Protein AF-A0A444R7G2-F1 (afdb_monomer_lite)

Structure (mmCIF, N/CA/C/O backbone):
data_AF-A0A444R7G2-F1
#
_entry.id   AF-A0A444R7G2-F1
#
loop_
_atom_site.group_PDB
_atom_site.id
_atom_site.type_symbol
_atom_site.label_atom_id
_atom_site.label_alt_id
_atom_site.label_comp_id
_atom_site.label_asym_id
_atom_site.label_entity_id
_atom_site.label_seq_id
_atom_site.pdbx_PDB_ins_code
_atom_site.Cartn_x
_atom_site.Cartn_y
_atom_site.Cartn_z
_atom_site.occupancy
_atom_site.B_iso_or_equiv
_atom_site.auth_seq_id
_atom_site.auth_comp_id
_atom_site.auth_asym_id
_atom_site.auth_atom_id
_atom_site.pdbx_PDB_model_num
ATOM 1 N N . MET A 1 1 ? -6.817 3.428 19.371 1.00 77.31 1 MET A N 1
ATOM 2 C CA . MET A 1 1 ? -6.741 1.970 19.139 1.00 77.31 1 MET A CA 1
ATOM 3 C C . MET A 1 1 ? -6.366 1.777 17.679 1.00 77.31 1 MET A C 1
ATOM 5 O O . MET A 1 1 ? -6.974 2.438 16.847 1.00 77.31 1 MET A O 1
ATOM 9 N N . THR A 1 2 ? -5.335 0.988 17.375 1.00 89.00 2 THR A N 1
ATOM 10 C CA . THR A 1 2 ? -4.882 0.762 15.990 1.00 89.00 2 THR A CA 1
ATOM 11 C C . THR A 1 2 ? -5.678 -0.382 15.374 1.00 89.00 2 THR A C 1
ATOM 13 O O . THR A 1 2 ? -5.801 -1.435 15.996 1.00 89.00 2 THR A O 1
ATOM 16 N N . ASN A 1 3 ? -6.208 -0.186 14.167 1.00 96.31 3 ASN A N 1
ATOM 17 C CA . ASN A 1 3 ? -6.924 -1.238 13.447 1.00 96.31 3 ASN A CA 1
ATOM 18 C C . ASN A 1 3 ? -5.929 -2.215 12.805 1.00 96.31 3 ASN A C 1
ATOM 20 O O . ASN A 1 3 ? -4.946 -1.783 12.204 1.00 96.31 3 ASN A O 1
ATOM 24 N N . LEU A 1 4 ? -6.188 -3.519 12.900 1.00 97.88 4 LEU A N 1
ATOM 25 C CA . LEU A 1 4 ? -5.404 -4.551 12.221 1.00 97.88 4 LEU A CA 1
ATOM 26 C C . LEU A 1 4 ? -6.316 -5.359 11.303 1.00 97.88 4 LEU A C 1
ATOM 28 O O . LEU A 1 4 ? -7.265 -5.997 11.758 1.00 97.88 4 LEU A O 1
ATOM 32 N N . PHE A 1 5 ? -5.993 -5.359 10.016 1.00 98.06 5 PHE A N 1
ATOM 33 C CA . PHE A 1 5 ? -6.641 -6.182 9.007 1.00 98.06 5 PHE A CA 1
ATOM 34 C C . PHE A 1 5 ? -5.659 -7.245 8.524 1.00 98.06 5 PHE A C 1
ATOM 36 O O . PHE A 1 5 ? -4.466 -6.979 8.385 1.00 98.06 5 PHE A O 1
ATOM 43 N N . VAL A 1 6 ? -6.153 -8.452 8.257 1.00 98.06 6 VAL A N 1
ATOM 44 C CA . VAL A 1 6 ? -5.327 -9.567 7.785 1.00 98.06 6 VAL A CA 1
ATOM 45 C C . VAL A 1 6 ? -6.007 -10.219 6.594 1.00 98.06 6 VAL A C 1
ATOM 47 O O . VAL A 1 6 ? -7.202 -10.516 6.641 1.00 98.06 6 VAL A O 1
ATOM 50 N N . ARG A 1 7 ? -5.246 -10.464 5.526 1.00 97.44 7 ARG A N 1
ATOM 51 C CA . ARG A 1 7 ? -5.725 -11.178 4.343 1.00 97.44 7 ARG A CA 1
ATOM 52 C C . ARG A 1 7 ? -4.649 -12.096 3.781 1.00 97.44 7 ARG A C 1
ATOM 54 O O . ARG A 1 7 ? -3.474 -11.755 3.716 1.00 97.44 7 ARG A O 1
ATOM 61 N N . GLY A 1 8 ? -5.080 -13.263 3.324 1.00 96.38 8 GLY A N 1
ATOM 62 C CA . GLY A 1 8 ? -4.269 -14.179 2.534 1.00 96.38 8 GLY A CA 1
ATOM 63 C C . GLY A 1 8 ? -5.140 -14.934 1.539 1.00 96.38 8 GLY A C 1
ATOM 64 O O . GLY A 1 8 ? -6.352 -14.707 1.480 1.00 96.38 8 GLY A O 1
ATOM 65 N N . GLY A 1 9 ? -4.528 -15.827 0.764 1.00 95.06 9 GLY A N 1
ATOM 66 C CA . GLY A 1 9 ? -5.262 -16.663 -0.192 1.00 95.06 9 GLY A CA 1
ATOM 67 C C . GLY A 1 9 ? -5.680 -15.935 -1.474 1.00 95.06 9 GLY A C 1
ATOM 68 O O . GLY A 1 9 ? -6.604 -16.387 -2.140 1.00 95.06 9 GLY A O 1
ATOM 69 N N . ILE A 1 10 ? -5.038 -14.808 -1.799 1.00 97.25 10 ILE A N 1
ATOM 70 C CA . ILE A 1 10 ? -5.245 -14.076 -3.053 1.00 97.25 10 ILE A CA 1
ATOM 71 C C . ILE A 1 10 ? -3.974 -14.185 -3.896 1.00 97.25 10 ILE A C 1
ATOM 73 O O . ILE A 1 10 ? -2.871 -14.016 -3.369 1.00 97.25 10 ILE A O 1
ATOM 77 N N . SER A 1 11 ? -4.138 -14.439 -5.191 1.00 97.62 11 SER A N 1
ATOM 78 C CA . SER A 1 11 ? -3.080 -14.317 -6.190 1.00 97.62 11 SER A CA 1
ATOM 79 C C . SER A 1 11 ? -3.181 -12.983 -6.917 1.00 97.62 11 SER A C 1
ATOM 81 O O . SER A 1 11 ? -4.289 -12.550 -7.225 1.00 97.62 11 SER A O 1
ATOM 83 N N . PHE A 1 12 ? -2.041 -12.392 -7.250 1.00 98.06 12 PHE A N 1
ATOM 84 C CA . PHE A 1 12 ? -1.974 -11.166 -8.045 1.00 98.06 12 PHE A CA 1
ATOM 85 C C . PHE A 1 12 ? -1.058 -11.378 -9.242 1.00 98.06 12 PHE A C 1
ATOM 87 O O . PHE A 1 12 ? -0.082 -12.128 -9.147 1.00 98.06 12 PHE A O 1
ATOM 94 N N . VAL A 1 13 ? -1.374 -10.726 -10.355 1.00 97.69 13 VAL A N 1
ATOM 95 C CA . VAL A 1 13 ? -0.568 -10.783 -11.577 1.00 97.69 13 VAL A CA 1
ATOM 96 C C . VAL A 1 13 ? 0.718 -9.982 -11.402 1.00 97.69 13 VAL A C 1
ATOM 98 O O . VAL A 1 13 ? 1.789 -10.444 -11.792 1.00 97.69 13 VAL A O 1
ATOM 101 N N . ASP A 1 14 ? 0.620 -8.799 -10.796 1.00 97.06 14 ASP A N 1
ATOM 102 C CA . ASP A 1 14 ? 1.744 -7.888 -10.628 1.00 97.06 14 ASP A CA 1
ATOM 103 C C . ASP A 1 14 ? 1.617 -6.991 -9.384 1.00 97.06 14 ASP A C 1
ATOM 105 O O . ASP A 1 14 ? 0.629 -7.008 -8.640 1.00 97.06 14 ASP A O 1
ATOM 109 N N . ARG A 1 15 ? 2.659 -6.183 -9.153 1.00 96.06 15 ARG A N 1
ATOM 110 C CA . ARG A 1 15 ? 2.719 -5.218 -8.048 1.00 96.06 15 ARG A CA 1
ATOM 111 C C . ARG A 1 15 ? 1.591 -4.182 -8.110 1.00 96.06 15 ARG A C 1
ATOM 113 O O . ARG A 1 15 ? 1.128 -3.732 -7.064 1.00 96.06 15 ARG A O 1
ATOM 120 N N . SER A 1 16 ? 1.156 -3.790 -9.304 1.00 97.38 16 SER A N 1
ATOM 121 C CA . SER A 1 16 ? 0.122 -2.768 -9.486 1.00 97.38 16 SER A CA 1
ATOM 122 C C . SER A 1 16 ? -1.233 -3.265 -8.983 1.00 97.38 16 SER A C 1
ATOM 124 O O . SER A 1 16 ? -1.941 -2.521 -8.298 1.00 97.38 16 SER A O 1
ATOM 126 N N . GLU A 1 17 ? -1.572 -4.532 -9.239 1.00 98.38 17 GLU A N 1
ATOM 127 C CA . GLU A 1 17 ? -2.778 -5.156 -8.685 1.00 98.38 17 GLU A CA 1
ATOM 128 C C . GLU A 1 17 ? -2.737 -5.229 -7.155 1.00 98.38 17 GLU A C 1
ATOM 130 O O . GLU A 1 17 ? -3.741 -4.935 -6.503 1.00 98.38 17 GLU A O 1
ATOM 135 N N . VAL A 1 18 ? -1.578 -5.549 -6.565 1.00 98.31 18 VAL A N 1
ATOM 136 C CA . VAL A 1 18 ? -1.414 -5.583 -5.101 1.00 98.31 18 VAL A CA 1
ATOM 137 C C . VAL A 1 18 ? -1.690 -4.211 -4.483 1.00 98.31 18 VAL A C 1
ATOM 139 O O . VAL A 1 18 ? -2.479 -4.110 -3.542 1.00 98.31 18 VAL A O 1
ATOM 142 N N . LEU A 1 19 ? -1.075 -3.145 -5.009 1.00 98.56 19 LEU A N 1
ATOM 143 C CA . LEU A 1 19 ? -1.263 -1.783 -4.490 1.00 98.56 19 LEU A CA 1
ATOM 144 C C . LEU A 1 19 ? -2.708 -1.302 -4.662 1.00 98.56 19 LEU A C 1
ATOM 146 O O . LEU A 1 19 ? -3.276 -0.714 -3.741 1.00 98.56 19 LEU A O 1
ATOM 150 N N . THR A 1 20 ? -3.323 -1.610 -5.807 1.00 98.50 20 THR A N 1
ATOM 151 C CA . THR A 1 20 ? -4.730 -1.287 -6.085 1.00 98.50 20 THR A CA 1
ATOM 152 C C . THR A 1 20 ? -5.660 -1.992 -5.096 1.00 98.50 20 THR A C 1
ATOM 154 O O . THR A 1 20 ? -6.554 -1.366 -4.525 1.00 98.50 20 THR A O 1
ATOM 157 N N . HIS A 1 21 ? -5.420 -3.280 -4.828 1.00 98.56 21 HIS A N 1
ATOM 158 C CA . HIS A 1 21 ? -6.169 -4.053 -3.835 1.00 98.56 21 HIS A CA 1
ATOM 159 C C . HIS A 1 21 ? -6.039 -3.464 -2.427 1.00 98.56 21 HIS A C 1
ATOM 161 O O . HIS A 1 21 ? -7.045 -3.266 -1.749 1.00 98.56 21 HIS A O 1
ATOM 167 N N . ILE A 1 22 ? -4.815 -3.135 -1.996 1.00 98.56 22 ILE A N 1
ATOM 168 C CA . ILE A 1 22 ? -4.563 -2.509 -0.688 1.00 98.56 22 ILE A CA 1
ATOM 169 C C . ILE A 1 22 ? -5.314 -1.177 -0.572 1.00 98.56 22 ILE A C 1
ATOM 171 O O . ILE A 1 22 ? -6.001 -0.955 0.426 1.00 98.56 22 ILE A O 1
ATOM 175 N N . GLY A 1 23 ? -5.223 -0.316 -1.590 1.00 98.44 23 GLY A N 1
ATOM 176 C CA . GLY A 1 23 ? -5.925 0.968 -1.637 1.00 98.44 23 GLY A CA 1
ATOM 177 C C . GLY A 1 23 ? -7.439 0.821 -1.500 1.00 98.44 23 GLY A C 1
ATOM 178 O O . GLY A 1 23 ? -8.046 1.458 -0.636 1.00 98.44 23 GLY A O 1
ATOM 179 N N . ASN A 1 24 ? -8.037 -0.060 -2.302 1.00 98.50 24 ASN A N 1
ATOM 180 C CA . ASN A 1 24 ? -9.479 -0.300 -2.292 1.00 98.50 24 ASN A CA 1
ATOM 181 C C . ASN A 1 24 ? -9.965 -0.874 -0.957 1.00 98.50 24 ASN A C 1
ATOM 183 O O . ASN A 1 24 ? -10.960 -0.395 -0.416 1.00 98.50 24 ASN A O 1
ATOM 187 N N . GLU A 1 25 ? -9.255 -1.856 -0.393 1.00 98.50 25 GLU A N 1
ATOM 188 C CA . GLU A 1 25 ? -9.610 -2.441 0.902 1.00 98.50 25 GLU A CA 1
ATOM 189 C C . GLU A 1 25 ? -9.543 -1.398 2.019 1.00 98.50 25 GLU A C 1
ATOM 191 O O . GLU A 1 25 ? -10.502 -1.236 2.772 1.00 98.50 25 GLU A O 1
ATOM 196 N N . MET A 1 26 ? -8.446 -0.643 2.111 1.00 98.44 26 MET A N 1
ATOM 197 C CA . MET A 1 26 ? -8.268 0.367 3.158 1.00 98.44 26 MET A CA 1
ATOM 198 C C . MET A 1 26 ? -9.325 1.476 3.065 1.00 98.44 26 MET A C 1
ATOM 200 O O . MET A 1 26 ? -9.848 1.920 4.095 1.00 98.44 26 MET A O 1
ATOM 204 N N . LEU A 1 27 ? -9.687 1.887 1.844 1.00 98.69 27 LEU A N 1
ATOM 205 C CA . LEU A 1 27 ? -10.767 2.843 1.610 1.00 98.69 27 LEU A CA 1
ATOM 206 C C . LEU A 1 27 ? -12.126 2.263 2.025 1.00 98.69 27 LEU A C 1
ATOM 208 O O . LEU A 1 27 ? -12.870 2.922 2.752 1.00 98.69 27 LEU A O 1
ATOM 212 N N . ALA A 1 28 ? -12.423 1.017 1.643 1.00 98.50 28 ALA A N 1
ATOM 213 C CA . ALA A 1 28 ? -13.664 0.328 1.998 1.00 98.50 28 ALA A CA 1
ATOM 214 C C . ALA A 1 28 ? -13.810 0.091 3.513 1.00 98.50 28 ALA A C 1
ATOM 216 O O . ALA A 1 28 ? -14.920 0.130 4.040 1.00 98.50 28 ALA A O 1
ATOM 217 N N . LYS A 1 29 ? -12.702 -0.108 4.242 1.00 98.00 29 LYS A N 1
ATOM 218 C CA . LYS A 1 29 ? -12.700 -0.156 5.717 1.00 98.00 29 LYS A CA 1
ATOM 219 C C . LYS A 1 29 ? -12.899 1.216 6.371 1.00 98.00 29 LYS A C 1
ATOM 221 O O . LYS A 1 29 ? -13.071 1.280 7.585 1.00 98.00 29 LYS A O 1
ATOM 226 N N . GLY A 1 30 ? -12.861 2.307 5.605 1.00 98.25 30 GLY A N 1
ATOM 227 C CA . GLY A 1 30 ? -13.088 3.663 6.105 1.00 98.25 30 GLY A CA 1
ATOM 228 C C . GLY A 1 30 ? -11.927 4.252 6.912 1.00 98.25 30 GLY A C 1
ATOM 229 O O . GLY A 1 30 ? -12.109 5.278 7.564 1.00 98.25 30 GLY A O 1
ATOM 230 N N . VAL A 1 31 ? -10.735 3.643 6.868 1.00 98.44 31 VAL A N 1
ATOM 231 C CA . VAL A 1 31 ? -9.564 4.080 7.658 1.00 98.44 31 VAL A CA 1
ATOM 232 C C . VAL A 1 31 ? -8.692 5.118 6.945 1.00 98.44 31 VAL A C 1
ATOM 234 O O . VAL A 1 31 ? -7.817 5.719 7.570 1.00 98.44 31 VAL A O 1
ATOM 237 N N . VAL A 1 32 ? -8.960 5.384 5.664 1.00 98.62 32 VAL A N 1
ATOM 238 C CA . VAL A 1 32 ? -8.243 6.361 4.830 1.00 98.62 32 VAL A CA 1
ATOM 239 C C . VAL A 1 32 ? -9.200 7.266 4.045 1.00 98.62 32 VAL A C 1
ATOM 241 O O . VAL A 1 32 ? -10.399 6.981 3.919 1.00 98.62 32 VAL A O 1
ATOM 244 N N . HIS A 1 33 ? -8.688 8.393 3.553 1.00 98.69 33 HIS A N 1
ATOM 245 C CA . HIS A 1 33 ? -9.383 9.269 2.609 1.00 98.69 33 HIS A CA 1
ATOM 246 C C . HIS A 1 33 ? -9.374 8.677 1.187 1.00 98.69 33 HIS A C 1
ATOM 248 O O . HIS A 1 33 ? -8.580 7.792 0.879 1.00 98.69 33 HIS A O 1
ATOM 254 N N . ASP A 1 34 ? -10.256 9.167 0.317 1.00 98.50 34 ASP A N 1
ATOM 255 C CA . ASP A 1 34 ? -10.351 8.772 -1.101 1.00 98.50 34 ASP A CA 1
ATOM 256 C C . ASP A 1 34 ? -9.090 9.101 -1.919 1.00 98.50 34 ASP A C 1
ATOM 258 O O . ASP A 1 34 ? -8.819 8.465 -2.932 1.00 98.50 34 ASP A O 1
ATOM 262 N N 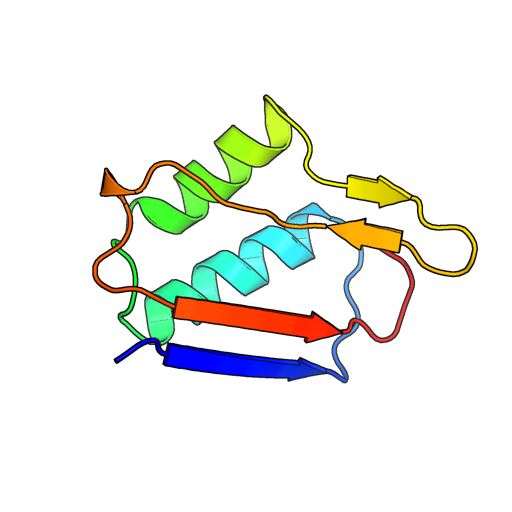. THR A 1 35 ? -8.281 10.044 -1.441 1.00 98.56 35 THR A N 1
ATOM 263 C CA . THR A 1 35 ? -6.967 10.393 -1.995 1.00 98.56 35 THR A CA 1
ATOM 264 C C . THR A 1 35 ? -5.869 9.367 -1.691 1.00 98.56 35 THR A C 1
ATOM 266 O O . THR A 1 35 ? -4.848 9.345 -2.378 1.00 98.56 35 THR A O 1
ATOM 269 N N . TRP A 1 36 ? -6.055 8.501 -0.689 1.00 98.62 36 TRP A N 1
ATOM 270 C CA . TRP A 1 36 ? -5.013 7.587 -0.208 1.00 98.62 36 TRP A CA 1
ATOM 271 C C . TRP A 1 36 ? -4.582 6.515 -1.222 1.00 98.62 36 TRP A C 1
ATOM 273 O O . TRP A 1 36 ? -3.377 6.317 -1.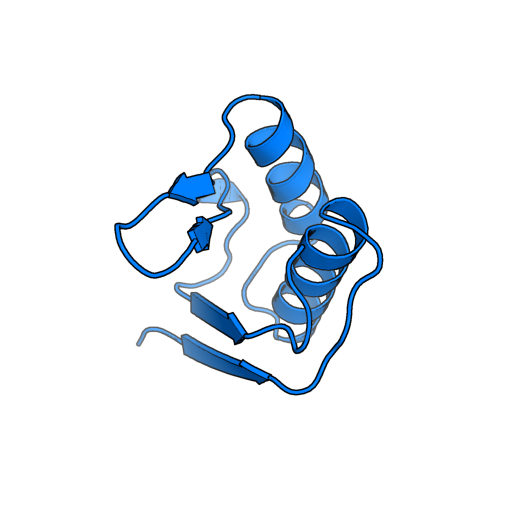359 1.00 98.62 36 TRP A O 1
ATOM 283 N N . PRO A 1 37 ? -5.480 5.842 -1.977 1.00 98.62 37 PRO A N 1
ATOM 284 C CA . PRO A 1 37 ? -5.065 4.832 -2.957 1.00 98.62 37 PRO A CA 1
ATOM 285 C C . PR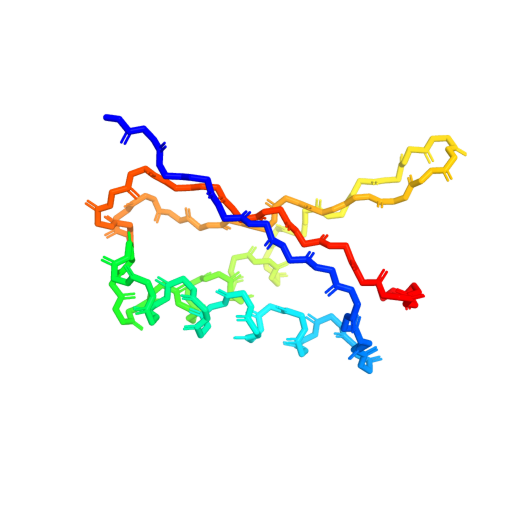O A 1 37 ? -4.102 5.378 -4.016 1.00 98.62 37 PRO A C 1
ATOM 287 O O . PRO A 1 37 ? -3.089 4.748 -4.316 1.00 98.62 37 PRO A O 1
ATOM 290 N N . GLN A 1 38 ? -4.376 6.575 -4.544 1.00 98.62 38 GLN A N 1
ATOM 291 C CA . GLN A 1 38 ? -3.501 7.198 -5.535 1.00 98.62 38 GLN A CA 1
ATOM 292 C C . GLN A 1 38 ? -2.181 7.666 -4.909 1.00 98.62 38 GLN A C 1
ATOM 294 O O . GLN A 1 38 ? -1.127 7.502 -5.524 1.00 98.62 38 GLN A O 1
ATOM 299 N N . ALA A 1 39 ? -2.226 8.206 -3.685 1.00 98.69 39 ALA A N 1
ATOM 300 C CA . ALA A 1 39 ? -1.030 8.602 -2.947 1.00 98.69 39 ALA A CA 1
ATOM 301 C C . ALA A 1 39 ? -0.112 7.400 -2.662 1.00 98.69 39 ALA A C 1
ATOM 303 O O . ALA A 1 39 ? 1.094 7.501 -2.864 1.00 98.69 39 ALA A O 1
ATOM 304 N N . LEU A 1 40 ? -0.671 6.241 -2.290 1.00 98.75 40 LEU A N 1
ATOM 305 C CA . LEU A 1 40 ? 0.078 4.995 -2.105 1.00 98.75 40 LEU A CA 1
ATOM 306 C C . LEU A 1 40 ? 0.845 4.599 -3.374 1.00 98.75 40 LEU A C 1
ATOM 308 O O . LEU A 1 40 ? 2.038 4.312 -3.314 1.00 98.75 40 LEU A O 1
ATOM 312 N N . ILE A 1 41 ? 0.160 4.587 -4.521 1.00 98.69 41 ILE A N 1
ATOM 313 C CA . ILE A 1 41 ? 0.750 4.179 -5.803 1.00 98.69 41 ILE A CA 1
ATOM 314 C C . ILE A 1 41 ? 1.854 5.151 -6.226 1.00 98.69 41 ILE A C 1
ATOM 316 O O . ILE A 1 41 ? 2.941 4.713 -6.604 1.00 98.69 41 ILE A O 1
ATOM 320 N N . ALA A 1 42 ? 1.596 6.460 -6.141 1.00 98.56 42 ALA A N 1
ATOM 321 C CA . ALA A 1 42 ? 2.590 7.480 -6.465 1.00 98.56 42 ALA A CA 1
ATOM 322 C C . ALA A 1 42 ? 3.829 7.353 -5.565 1.00 98.56 42 ALA A C 1
ATOM 324 O O . ALA A 1 42 ? 4.960 7.362 -6.050 1.00 98.56 42 ALA A O 1
ATOM 325 N N . ARG A 1 43 ? 3.610 7.149 -4.263 1.00 98.62 43 ARG A N 1
ATOM 326 C CA . ARG A 1 43 ? 4.678 7.061 -3.274 1.00 98.62 43 ARG A CA 1
ATOM 327 C C . ARG A 1 43 ? 5.542 5.811 -3.426 1.00 98.62 43 ARG A C 1
ATOM 329 O O . ARG A 1 43 ? 6.753 5.899 -3.220 1.00 98.62 43 ARG A O 1
ATOM 336 N N . GLU A 1 44 ? 4.951 4.673 -3.785 1.00 98.56 44 GLU A N 1
ATOM 337 C CA . GLU A 1 44 ? 5.686 3.432 -4.066 1.00 98.56 44 GLU A CA 1
ATOM 338 C C . GLU A 1 44 ? 6.478 3.524 -5.380 1.00 98.56 44 GLU A C 1
ATOM 340 O O . GLU A 1 44 ? 7.557 2.945 -5.491 1.00 98.56 44 GLU A O 1
ATOM 345 N N . ALA A 1 45 ? 5.976 4.267 -6.373 1.00 98.00 45 ALA A N 1
ATOM 346 C CA . ALA A 1 45 ? 6.707 4.516 -7.613 1.00 98.00 45 ALA A CA 1
ATOM 347 C C . ALA A 1 45 ? 7.941 5.409 -7.394 1.00 98.00 45 ALA A C 1
ATOM 349 O O . ALA A 1 45 ? 8.975 5.174 -8.016 1.00 98.00 45 ALA A O 1
ATOM 350 N N . GLU A 1 46 ? 7.837 6.411 -6.515 1.00 98.50 46 GLU A N 1
ATOM 351 C CA . GLU A 1 46 ? 8.925 7.354 -6.232 1.00 98.50 46 GLU A CA 1
ATOM 352 C C . GLU A 1 46 ? 9.956 6.797 -5.240 1.00 98.50 46 GLU A C 1
ATOM 354 O O . GLU A 1 46 ? 11.159 6.911 -5.477 1.00 98.50 46 GLU A O 1
ATOM 359 N N . PHE A 1 47 ? 9.512 6.143 -4.158 1.00 98.12 47 PHE A N 1
ATOM 360 C CA . PHE A 1 47 ? 10.419 5.464 -3.229 1.00 98.12 47 PHE A CA 1
ATOM 361 C C . PHE A 1 47 ? 9.909 4.056 -2.889 1.00 98.12 47 PHE A C 1
ATOM 363 O O . PHE A 1 47 ? 9.139 3.900 -1.932 1.00 98.12 47 PHE A O 1
ATOM 370 N N . PRO A 1 48 ? 10.358 3.040 -3.653 1.00 97.75 48 PRO A N 1
ATOM 371 C CA . PRO A 1 48 ? 9.962 1.649 -3.468 1.00 97.75 48 PRO A CA 1
ATOM 372 C C . PRO A 1 48 ? 10.245 1.131 -2.057 1.00 97.75 48 PRO A C 1
ATOM 374 O O . PRO A 1 48 ? 11.270 1.455 -1.456 1.00 97.75 48 PRO A O 1
ATOM 377 N N . THR A 1 49 ? 9.359 0.278 -1.546 1.00 98.31 49 THR A N 1
ATOM 378 C CA . THR A 1 49 ? 9.412 -0.224 -0.162 1.00 98.31 49 THR A CA 1
ATOM 379 C C . THR A 1 49 ? 9.719 -1.716 -0.051 1.00 98.31 49 THR A C 1
ATOM 381 O O . THR A 1 49 ? 9.629 -2.290 1.037 1.00 98.31 49 THR A O 1
ATOM 384 N N . GLY A 1 50 ? 10.082 -2.362 -1.161 1.00 97.50 50 GLY A N 1
ATOM 385 C CA . GLY A 1 50 ? 10.500 -3.762 -1.183 1.00 97.50 50 GLY A CA 1
ATOM 386 C C . GLY A 1 50 ? 11.788 -3.997 -0.387 1.00 97.50 50 GLY A C 1
ATOM 387 O O . GLY A 1 50 ? 12.798 -3.330 -0.602 1.00 97.50 50 GLY A O 1
ATOM 388 N N . ILE A 1 51 ? 11.762 -4.976 0.515 1.00 97.75 51 ILE A N 1
ATOM 389 C CA . ILE A 1 51 ? 12.884 -5.382 1.362 1.00 97.75 51 ILE A CA 1
ATOM 390 C C . ILE A 1 51 ? 13.134 -6.871 1.135 1.00 97.75 51 ILE A C 1
ATOM 392 O O . ILE A 1 51 ? 12.290 -7.722 1.436 1.00 97.75 51 ILE A O 1
ATOM 396 N N . MET A 1 52 ? 14.322 -7.185 0.623 1.00 96.56 52 MET A N 1
ATOM 397 C CA . MET A 1 52 ? 14.796 -8.558 0.487 1.00 96.56 52 MET A CA 1
ATOM 398 C C . MET A 1 52 ? 15.419 -9.011 1.805 1.00 96.56 52 MET A C 1
ATOM 400 O O . MET A 1 52 ? 16.457 -8.495 2.216 1.00 96.56 52 MET A O 1
ATOM 404 N N . LEU A 1 53 ? 14.779 -9.971 2.466 1.00 95.62 53 LEU A N 1
ATOM 405 C CA . LEU A 1 53 ? 15.325 -10.681 3.621 1.00 95.62 53 LEU A CA 1
ATOM 406 C C . LEU A 1 53 ? 15.960 -11.995 3.149 1.00 95.62 53 LEU A C 1
ATOM 408 O O . LEU A 1 53 ? 15.747 -12.434 2.019 1.00 95.62 53 LEU A O 1
ATOM 412 N N . GLU A 1 54 ? 16.701 -12.664 4.031 1.00 94.19 54 GLU A N 1
ATOM 413 C CA . GLU A 1 54 ? 17.445 -13.887 3.688 1.00 94.19 54 GLU A CA 1
ATOM 414 C C . GLU A 1 54 ? 16.561 -15.003 3.110 1.00 94.19 54 GLU A C 1
ATOM 416 O O . GLU A 1 54 ? 16.965 -15.711 2.192 1.00 94.19 54 GLU A O 1
ATOM 421 N N . GLN A 1 55 ? 15.344 -15.159 3.639 1.00 93.94 55 GLN A N 1
ATOM 422 C CA . GLN A 1 55 ? 14.432 -16.248 3.266 1.00 93.94 55 GLN A CA 1
ATOM 423 C C . GLN A 1 55 ? 13.121 -15.767 2.635 1.00 93.94 55 GLN A C 1
ATOM 425 O O . GLN A 1 55 ? 12.368 -16.569 2.083 1.00 93.94 55 GLN A O 1
ATOM 430 N N . HIS A 1 56 ? 12.822 -14.471 2.729 1.00 91.31 56 HIS A N 1
ATOM 431 C CA . HIS A 1 56 ? 11.531 -13.906 2.346 1.00 91.31 56 HIS A CA 1
ATOM 432 C C . HIS A 1 56 ? 11.711 -12.507 1.758 1.00 91.31 56 HIS A C 1
ATOM 434 O O . HIS A 1 56 ? 12.654 -11.802 2.094 1.00 91.31 56 HIS A O 1
ATOM 440 N N . ALA A 1 57 ? 10.774 -12.085 0.918 1.00 94.88 57 ALA A N 1
ATOM 441 C CA . ALA A 1 57 ? 10.646 -10.692 0.514 1.00 94.88 57 ALA A CA 1
ATOM 442 C C . ALA A 1 57 ? 9.416 -10.097 1.200 1.00 94.88 57 ALA A C 1
ATOM 444 O O . ALA A 1 57 ? 8.383 -10.765 1.304 1.00 94.88 57 ALA A O 1
ATOM 445 N N . ILE A 1 58 ? 9.532 -8.859 1.670 1.00 97.31 58 ILE A N 1
ATOM 446 C CA . ILE A 1 58 ? 8.406 -8.082 2.195 1.00 97.31 58 ILE A CA 1
ATOM 447 C C . ILE A 1 58 ? 8.347 -6.727 1.493 1.00 97.31 58 ILE A C 1
ATOM 449 O O . ILE A 1 58 ? 9.341 -6.270 0.938 1.00 97.31 58 ILE A O 1
ATOM 453 N N . ALA A 1 59 ? 7.198 -6.068 1.556 1.00 97.94 59 ALA A N 1
ATOM 454 C CA . ALA A 1 59 ? 7.051 -4.663 1.202 1.00 97.94 59 ALA A CA 1
ATOM 455 C C . ALA A 1 59 ? 6.227 -3.970 2.291 1.00 97.94 59 ALA A C 1
ATOM 457 O O . ALA A 1 59 ? 5.367 -4.602 2.912 1.00 97.94 59 ALA A O 1
ATOM 458 N N . ILE A 1 60 ? 6.492 -2.687 2.526 1.00 98.06 60 ILE A N 1
ATOM 459 C CA . ILE A 1 60 ? 5.770 -1.864 3.509 1.00 98.06 60 ILE A CA 1
ATOM 460 C C . ILE A 1 60 ? 5.183 -0.616 2.837 1.00 98.06 60 ILE A C 1
ATOM 462 O O . ILE A 1 60 ? 5.529 0.504 3.220 1.00 98.06 60 ILE A O 1
ATOM 466 N N . PRO A 1 61 ? 4.314 -0.778 1.822 1.00 98.00 61 PRO A N 1
ATOM 467 C CA . PRO A 1 61 ? 3.823 0.349 1.048 1.00 98.00 61 PRO A CA 1
ATOM 468 C C . PRO A 1 61 ? 2.996 1.272 1.949 1.00 98.00 61 PRO A C 1
ATOM 470 O O . PRO A 1 61 ? 2.086 0.839 2.661 1.00 98.00 61 PRO A O 1
ATOM 473 N N . HIS A 1 62 ? 3.342 2.554 1.934 1.00 98.44 62 HIS A N 1
ATOM 474 C CA . HIS A 1 62 ? 2.683 3.605 2.701 1.00 98.44 62 HIS A CA 1
ATOM 475 C C . HIS A 1 62 ? 2.799 4.940 1.963 1.00 98.44 62 HIS A C 1
ATOM 477 O O . HIS A 1 62 ? 3.602 5.082 1.044 1.00 98.44 62 HIS A O 1
ATOM 483 N N . CYS A 1 63 ? 2.008 5.920 2.389 1.00 98.31 63 CYS A N 1
ATOM 484 C CA . CYS A 1 63 ? 2.104 7.305 1.945 1.00 98.31 63 CYS A CA 1
ATOM 485 C C . CYS A 1 63 ? 1.976 8.269 3.125 1.00 98.31 63 CYS A C 1
ATOM 487 O O . CYS A 1 63 ? 1.916 7.860 4.288 1.00 98.31 63 CYS A O 1
ATOM 489 N N . GLU A 1 64 ? 1.946 9.560 2.820 1.00 98.19 64 GLU A N 1
ATOM 490 C CA . GLU A 1 64 ? 1.886 10.647 3.781 1.00 98.19 64 GLU A CA 1
ATOM 491 C C . GLU A 1 64 ? 0.646 10.523 4.675 1.00 98.19 64 GLU A C 1
ATOM 493 O O . GLU A 1 64 ? -0.469 10.240 4.223 1.00 98.19 64 GLU A O 1
ATOM 498 N N . ALA A 1 65 ? 0.836 10.792 5.968 1.00 97.31 65 ALA A N 1
ATOM 499 C CA . ALA A 1 65 ? -0.194 10.612 6.987 1.00 97.31 65 ALA A CA 1
ATOM 500 C C . ALA A 1 65 ? -1.446 11.481 6.768 1.00 97.31 65 ALA A C 1
ATOM 502 O O .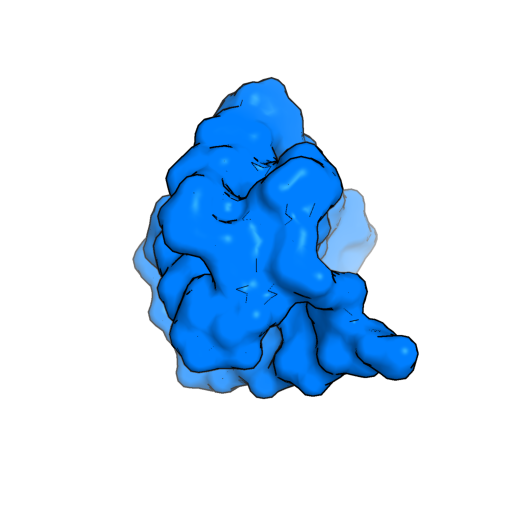 ALA A 1 65 ? -2.511 11.129 7.265 1.00 97.31 65 ALA A O 1
ATOM 503 N N . ILE A 1 66 ? -1.345 12.573 5.999 1.00 98.19 66 ILE A N 1
ATOM 504 C CA . ILE A 1 66 ? -2.482 13.447 5.659 1.00 98.19 66 ILE A CA 1
ATOM 505 C C . ILE A 1 66 ? -3.606 12.702 4.922 1.00 98.19 66 ILE A C 1
ATOM 507 O O . ILE A 1 66 ? -4.766 13.096 4.994 1.00 98.19 66 ILE A O 1
ATOM 511 N N . HIS A 1 67 ? -3.282 11.597 4.248 1.00 98.50 67 HIS A N 1
ATOM 512 C CA . HIS A 1 67 ? -4.263 10.774 3.550 1.00 98.50 67 HIS A CA 1
ATOM 513 C C . HIS A 1 67 ? -4.948 9.739 4.468 1.00 98.50 67 HIS A C 1
ATOM 515 O O . HIS A 1 67 ? -5.918 9.097 4.057 1.00 98.50 67 HIS A O 1
ATOM 521 N N . ALA A 1 68 ? -4.484 9.553 5.709 1.00 97.81 68 ALA A N 1
ATOM 522 C CA . ALA A 1 68 ? -5.050 8.598 6.662 1.00 97.81 68 ALA A CA 1
ATOM 523 C C . ALA A 1 68 ? -6.112 9.251 7.566 1.00 97.81 68 ALA A C 1
ATOM 525 O O . ALA A 1 68 ? -5.915 10.350 8.074 1.00 97.81 68 ALA A O 1
ATOM 526 N N . LYS A 1 69 ? -7.221 8.544 7.830 1.00 98.12 69 LYS A N 1
ATOM 527 C CA . LYS A 1 69 ? -8.249 8.980 8.800 1.00 98.12 69 LYS A CA 1
ATOM 528 C C . LYS A 1 69 ? -7.959 8.472 10.208 1.00 98.12 69 LYS A C 1
ATOM 530 O O . LYS A 1 69 ? -8.306 9.114 11.193 1.00 98.12 69 LYS A O 1
ATOM 535 N N . SER A 1 70 ? -7.374 7.281 10.310 1.00 97.25 70 SER A N 1
ATOM 536 C CA . SER A 1 70 ? -7.033 6.642 11.582 1.00 97.25 70 SER A CA 1
ATOM 537 C C . SER A 1 70 ? -5.883 5.653 11.401 1.00 97.25 70 SER A C 1
ATOM 539 O O . SER A 1 70 ? -5.633 5.177 10.295 1.00 97.25 70 SER A O 1
ATOM 541 N N . SER A 1 71 ? -5.180 5.327 12.487 1.00 97.19 71 SER A N 1
ATOM 542 C CA . SER A 1 71 ? -4.094 4.345 12.451 1.00 97.19 71 SER A CA 1
ATOM 543 C C . SER A 1 71 ? -4.621 2.950 12.106 1.00 97.19 71 SER A C 1
ATOM 545 O O . SER A 1 71 ? -5.501 2.413 12.791 1.00 97.19 71 SER A O 1
ATOM 547 N N . ALA A 1 72 ? -4.048 2.345 11.068 1.00 97.81 72 ALA A N 1
ATOM 548 C CA . ALA A 1 72 ? -4.397 1.009 10.614 1.00 97.81 72 ALA A CA 1
ATOM 549 C C . ALA A 1 72 ? -3.190 0.299 9.986 1.00 97.81 72 ALA A C 1
ATOM 551 O O . ALA A 1 72 ? -2.330 0.939 9.386 1.00 97.81 72 ALA A O 1
ATOM 552 N N . ILE A 1 73 ? -3.151 -1.026 10.115 1.00 98.25 73 ILE A N 1
ATOM 553 C CA . ILE A 1 73 ? -2.188 -1.911 9.454 1.00 98.25 73 ILE A CA 1
ATOM 554 C C . ILE A 1 73 ? -2.974 -2.966 8.682 1.00 98.25 73 ILE A C 1
ATOM 556 O O . ILE A 1 73 ? -3.907 -3.564 9.222 1.00 98.25 73 ILE A O 1
ATOM 560 N N . TYR A 1 74 ? -2.570 -3.223 7.439 1.00 98.44 74 TYR A N 1
ATOM 561 C CA . TYR A 1 74 ? -3.103 -4.313 6.632 1.00 98.44 74 TYR A CA 1
ATOM 562 C C . TYR A 1 74 ? -2.003 -5.323 6.303 1.00 98.44 74 TYR A C 1
ATOM 564 O O . TYR A 1 74 ? -1.099 -5.041 5.522 1.00 98.44 74 TYR A O 1
ATOM 572 N N . LEU A 1 75 ? -2.078 -6.505 6.913 1.00 98.31 75 LEU A N 1
ATOM 573 C CA . LEU A 1 75 ? -1.157 -7.604 6.653 1.00 98.31 75 LEU A CA 1
ATOM 574 C C . LEU A 1 75 ? -1.700 -8.479 5.517 1.00 98.31 75 LEU A C 1
ATOM 576 O O . LEU A 1 75 ? -2.678 -9.207 5.700 1.00 98.31 75 LEU A O 1
ATOM 580 N N . LEU A 1 76 ? -1.045 -8.423 4.358 1.00 98.06 76 LEU A N 1
ATOM 581 C CA . LEU A 1 76 ? -1.399 -9.193 3.167 1.00 98.06 76 LEU A CA 1
ATOM 582 C C . LEU A 1 76 ? -0.333 -10.255 2.871 1.00 98.06 76 LEU A C 1
ATOM 584 O O . LEU A 1 76 ? 0.845 -9.933 2.736 1.00 98.06 76 LEU A O 1
ATOM 588 N N . ARG A 1 77 ? -0.751 -11.516 2.715 1.00 97.25 77 ARG A N 1
ATOM 589 C CA . ARG A 1 77 ? 0.105 -12.613 2.235 1.00 97.25 77 ARG A CA 1
ATOM 590 C C . ARG A 1 77 ? -0.429 -13.183 0.912 1.00 97.25 77 ARG A C 1
ATOM 592 O O . ARG A 1 77 ? -1.362 -13.994 0.949 1.00 97.25 77 ARG A O 1
ATOM 599 N N . PRO A 1 78 ? 0.145 -12.792 -0.239 1.00 97.19 78 PRO A N 1
ATOM 600 C CA . PRO A 1 78 ? -0.195 -13.378 -1.533 1.00 97.19 78 PRO A CA 1
ATOM 601 C C . PRO A 1 78 ? 0.119 -14.879 -1.603 1.00 97.19 78 PRO A C 1
ATOM 603 O O . PRO A 1 78 ? 0.982 -15.382 -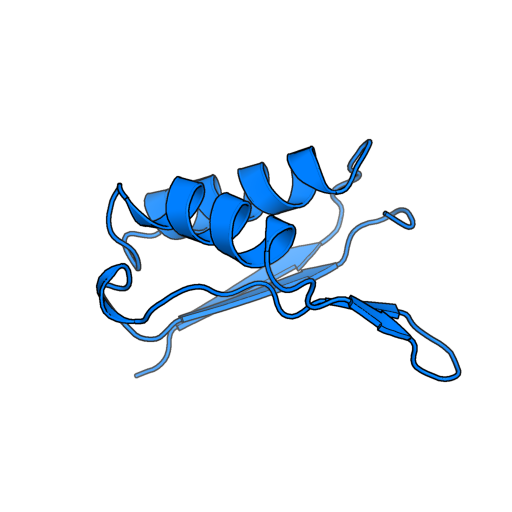0.880 1.00 97.19 78 PRO A O 1
ATOM 606 N N . THR A 1 79 ? -0.574 -15.606 -2.480 1.00 97.38 79 THR A N 1
ATOM 607 C CA . THR A 1 79 ? -0.312 -17.038 -2.725 1.00 97.38 79 THR A CA 1
ATOM 608 C C . THR A 1 79 ? 0.855 -17.281 -3.677 1.00 97.38 79 THR A C 1
ATOM 610 O O . THR A 1 79 ? 1.464 -18.347 -3.635 1.00 97.38 79 THR A O 1
ATOM 613 N N . ASN A 1 80 ? 1.172 -16.308 -4.529 1.00 95.81 80 ASN A N 1
ATOM 614 C CA . ASN A 1 80 ? 2.315 -16.320 -5.436 1.00 95.81 80 ASN A CA 1
ATOM 615 C C . ASN A 1 80 ? 3.295 -15.198 -5.089 1.00 95.81 80 ASN A C 1
ATOM 617 O O . ASN A 1 80 ? 2.949 -14.245 -4.398 1.00 95.81 80 ASN A O 1
ATOM 621 N N . LYS A 1 81 ? 4.531 -15.322 -5.578 1.00 93.19 81 LYS A N 1
ATOM 622 C CA . LYS A 1 81 ? 5.482 -14.208 -5.550 1.00 93.19 81 LYS A CA 1
ATOM 623 C C . LYS A 1 81 ? 4.982 -13.124 -6.500 1.00 93.19 81 LYS A C 1
ATOM 625 O O . LYS A 1 81 ? 4.514 -13.454 -7.593 1.00 93.19 81 LYS A O 1
ATOM 630 N N . VAL A 1 82 ? 5.091 -11.882 -6.051 1.00 91.75 82 VAL A N 1
ATOM 631 C CA . VAL A 1 82 ? 4.710 -10.669 -6.773 1.00 91.75 82 VAL A CA 1
ATOM 632 C C . VAL A 1 82 ? 5.838 -9.664 -6.628 1.00 91.75 82 VAL A C 1
ATOM 634 O O . VAL A 1 82 ? 6.430 -9.643 -5.523 1.00 91.75 82 VAL A O 1
#

Secondary structure (DSSP, 8-state):
--EEEEEEEE--SSHHHHHHHHHHHHHHTTSB-TTHHHHHHHHHHHS--EEE-SS-EEE-----GGGBSS-EEEEEEESS--

Foldseek 3Di:
DAAEAEDEDAADPDPLRVLQVVLVVCVVVVFWAPCFSVQQVVQCVVPPQWDDDPVDIDGDGGGDCVGTPHHYDYHYDYPDDD

Organism: Escherichia coli (NCBI:txid562)

Sequence (82 aa):
MTNLFVRGGISFVDRSEVLTHIGNEMLAKGVVHDTWPQALIAREAEFPTGIMLEQHAIAIPHCEAIHAKSSAIYLLRPTNKV

pLDDT: mean 97.22, std 2.82, range [77.31, 98.75]

InterPro domains:
  IPR002178 PTS EIIA type-2 domain [PF00359] (11-81)
  IPR002178 PTS EIIA type-2 domain [PS51094] (1-82)
  IPR016152 Phosphotransferase/anion transporter [G3DSA:3.40.930.10] (3-82)
  IPR016152 Phosphotransferase/anion transporter [SSF55804] (9-82)
  IPR051541 PTS System Sugar Transport and Nitrogen Regulation [PTHR47738] (3-82)

Radius of gyration: 12.53 Å; chains: 1; bounding box: 31×30×31 Å

=== Feature glossary ===
A reading guide for the features in this record.

Start from the sequence.

  · Sequence gives the chain of amino acids in standard one-letter c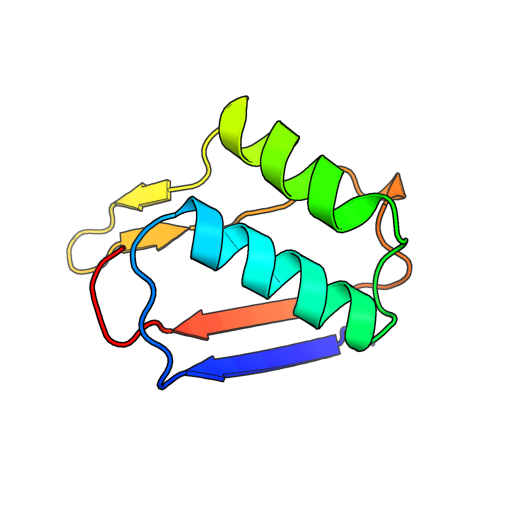ode (A=alanine, C=cysteine, …, Y=tyrosine), read N→C. It is the only feature that is directly encoded by the gene; all structural features are derived from the folded form of this sequence.

Fold it, and you get atomic coordinates and the backbone conformation that goes with them.

  · Structure coordinates are given as an mmCIF _atom_site loop: one row per atom with element, residue name, chain id, sequence number, and x/y/z position in Å. Only the four main-chain atoms per residue are included here; side chains are omitted to keep the record compact.

  · Backbone dihedral angles. Every residue except chain termini has a φ (preceding-C → N → Cα → C) and a ψ (N → Cα → C → next-N). They are reported in degrees following the IUPAC sign convention. Secondary structure is essentially a statement about which (φ, ψ) basin each residue occupies.

  · Eight-state secondary structure (DSSP): H is the canonical α-helix, G the tighter 3₁₀-helix, I the wider π-helix; E/B are β-structure, T and S are turns and bends, and '-' is everything else. DSSP derives these from the pattern of main-chain N–H···O=C hydrogen bonds, not from the sequence.

  · SS3 is a coarse helix/strand/coil call (letters a/b/c) made by the P-SEA algorithm from inter-Cα distances and dihedrals. It is less detailed than DSSP but needs only Cα positions.

Summarize the fold with a handful of shape descriptors and a per-residue structural alphabet.

  · Radius of gyration (Rg) is the root-mean-square distance of Cα atoms from their centroid — a single number for overall size and compactness. A globular domain of N residues has Rg ≈ 2.2·N^0.38 Å; an extended or disordered chain has a much larger Rg. The Cα contact count is the number of residue pairs whose Cα atoms are within 8 Å and are more than four positions apart in sequence — a standard proxy for tertiary packing density. The bounding box is the smallest axis-aligned box enclosing all Cα atoms.

  · 3Di is Foldseek's structural alphabet. Each residue is assigned one of twenty discrete states based on how its Cα sits relative to its spatial (not sequential) neighbors. Aligning 3Di strings finds structural homologs roughly as well as full 3D superposition, but orders of magnitude faster.

  · Solvent-accessible surface area (SASA) is the area in Å² traced out by the centre of a 1.4 Å probe sphere (a water molecule) rolled over the protein's van der Waals surface (Shrake–Rupley / Lee–Richards construction). Buried residues have near-zero SASA; fully exposed residues can exceed 200 Å². The total SASA scales roughly with the number of surface residues.

Ask how reliable the model is.

  · For AlphaFold models, the B-factor field carries pLDDT — the model's own estimate of local accuracy on a 0–100 scale. Regions with pLDDT<50 should be treated as essentially unmodeled; they often correspond to intrinsically disordered segments.

  · For experimental (PDB) structures, the B-factor (temperature factor) quantifies the positional spread of each atom in the crystal — a combination of thermal vibration and static disorder — in units of Å². High B-factors mark flexible loops or poorly resolved regions; low B-factors mark the rigid, well-ordered core.

  · Predicted Aligned Error (PAE) is an AlphaFold confidence matrix: entry (i, j) is the expected error in the position of residue j, in ångströms, when the prediction is superimposed on the true structure at residue i. Low PAE within a block of residues means that block is internally rigid and well-predicted; high PAE between two blocks means their relative placement is uncertain even if each block individually is confident.

Place it in context: what it resembles, what it is annotated as, and how it looks.

  · Structural nearest neighbors (via Foldseek easy-search vs the PDB). Reported per hit: target PDB id, E-value, and alignment TM-score. A TM-score above ~0.5 is the conventional threshold for 'same fold'.

  · Functional annotations link the protein to curated databases. InterPro entries identify conserved domains and families by matching the sequence against member-database signatures (Pfam, PROSITE, CDD, …). Gene Ontology (GO) terms describe molecular function, biological process, and cellular component in a controlled vocabulary. CATH places the structure in a hierarchical fold classification (Class/Architecture/Topology/Homologous-superfamily). The organism is the source species.

  · The contact map is a binary N×N matrix image: pixel (i, j) is dark where Cα_i and Cα_j are within 8 Å and |i−j|>4. Because the |i−j|>4 filter removes local helical contacts, off-diagonal stripes parallel to the main diagonal indicate parallel β-sheets; stripes perpendicular to it indicate antiparallel β-sheets. The Ramachandran plot scatters every residue's (φ, ψ) pair against the sterically allowed regions. The PAE heatmap renders the predicted-aligned-error matrix.

  · Six rendered views show the 3D structure from the faces of a cube — i.e. along ±x, ±y, ±z. Rendering representation is drawn randomly per protein from cartoon (secondary-structure ribbons), sticks (backbone bonds), or molecular surface; coloring is either N→C rainbow (blue at the N-terminus through red at the C-terminus) or one color per chain.